Protein AF-A0A0L8GMF2-F1 (afdb_monomer_lite)

Structure (mmCIF, N/CA/C/O backbone):
data_AF-A0A0L8GMF2-F1
#
_entry.id   AF-A0A0L8GMF2-F1
#
loop_
_atom_site.group_PDB
_atom_site.id
_atom_site.type_symbol
_atom_site.label_atom_id
_atom_site.label_alt_id
_atom_site.label_comp_id
_atom_site.label_asym_id
_atom_site.label_entity_id
_atom_site.label_seq_id
_atom_site.pdbx_PDB_ins_code
_atom_site.Cartn_x
_atom_site.Cartn_y
_atom_site.Cartn_z
_atom_site.occupancy
_atom_site.B_iso_or_equiv
_atom_site.auth_seq_id
_atom_site.auth_comp_id
_atom_site.auth_asym_id
_atom_site.auth_atom_id
_atom_site.pdbx_PDB_model_num
ATOM 1 N N . MET A 1 1 ? 32.283 16.504 -37.665 1.00 53.19 1 MET A N 1
ATOM 2 C CA . MET A 1 1 ? 30.900 16.543 -37.151 1.00 53.19 1 MET A CA 1
ATOM 3 C C . MET A 1 1 ? 30.987 16.167 -35.688 1.00 53.19 1 MET A C 1
ATOM 5 O O . MET A 1 1 ? 31.331 15.027 -35.408 1.00 53.19 1 MET A O 1
ATOM 9 N N . ASP A 1 2 ? 30.809 17.128 -34.784 1.00 69.88 2 ASP A N 1
ATOM 10 C CA . ASP A 1 2 ? 30.819 16.847 -33.346 1.00 69.88 2 ASP A CA 1
ATOM 11 C C . ASP A 1 2 ? 29.518 16.145 -32.961 1.00 69.88 2 ASP A C 1
ATOM 13 O O . ASP A 1 2 ? 28.423 16.671 -33.170 1.00 69.88 2 ASP A O 1
ATOM 17 N N . VAL A 1 3 ? 29.637 14.936 -32.419 1.00 71.19 3 VAL A N 1
ATOM 18 C CA . VAL A 1 3 ? 28.506 14.198 -31.856 1.00 71.19 3 VAL A CA 1
ATOM 19 C C . VAL A 1 3 ? 28.211 14.809 -30.489 1.00 71.19 3 VAL A C 1
ATOM 21 O O . VAL A 1 3 ? 28.947 14.592 -29.528 1.00 71.19 3 VAL A O 1
ATOM 24 N N . SER A 1 4 ? 27.146 15.607 -30.394 1.00 79.88 4 SER A N 1
ATOM 25 C CA . SER A 1 4 ? 26.674 16.121 -29.107 1.00 79.88 4 SER A CA 1
ATOM 26 C C . SER A 1 4 ? 26.059 14.974 -28.309 1.00 79.88 4 SER A C 1
ATOM 28 O O . SER A 1 4 ? 24.958 14.514 -28.611 1.00 79.88 4 SER A O 1
ATOM 30 N N . ILE A 1 5 ? 26.790 14.481 -27.309 1.00 79.44 5 ILE A N 1
ATOM 31 C CA . ILE A 1 5 ? 26.265 13.499 -26.361 1.00 79.44 5 ILE A CA 1
ATOM 32 C C . ILE A 1 5 ? 25.285 14.235 -25.435 1.00 79.44 5 ILE A C 1
ATOM 34 O O . ILE A 1 5 ? 25.686 15.213 -24.790 1.00 79.44 5 ILE A O 1
ATOM 38 N N . PRO A 1 6 ? 24.014 13.798 -25.345 1.00 80.56 6 PRO A N 1
ATOM 39 C CA . PRO A 1 6 ? 23.051 14.392 -24.430 1.00 80.56 6 PRO A CA 1
ATOM 40 C C . PRO A 1 6 ? 23.592 14.366 -23.002 1.00 80.56 6 PRO A C 1
ATOM 42 O O . PRO A 1 6 ? 24.081 13.340 -22.52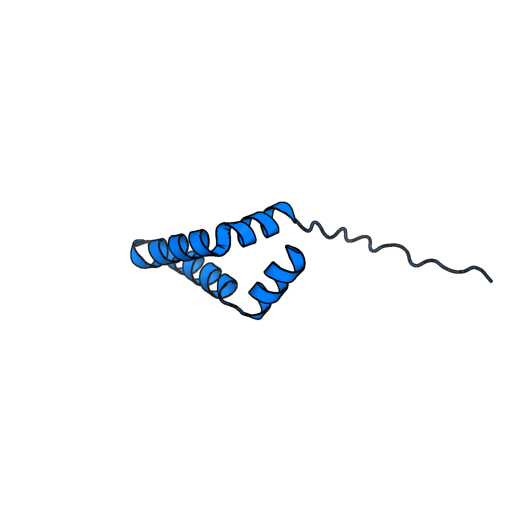6 1.00 80.56 6 PRO A O 1
ATOM 45 N N . ARG A 1 7 ? 23.508 15.500 -22.300 1.00 78.56 7 ARG A N 1
ATOM 46 C CA . ARG A 1 7 ? 23.882 15.540 -20.884 1.00 78.56 7 ARG A CA 1
ATOM 47 C C . ARG A 1 7 ? 22.867 14.720 -20.078 1.00 78.56 7 ARG A C 1
ATOM 49 O O . ARG A 1 7 ? 21.669 14.854 -20.335 1.00 78.56 7 ARG A O 1
ATOM 56 N N . PRO A 1 8 ? 23.309 13.907 -19.101 1.00 74.44 8 PRO A N 1
ATOM 57 C CA . PRO A 1 8 ? 22.384 13.232 -18.198 1.00 74.44 8 PRO A CA 1
ATOM 58 C C . PRO A 1 8 ? 21.513 14.269 -17.478 1.00 74.44 8 PRO A C 1
ATOM 60 O O . PRO A 1 8 ? 21.977 15.376 -17.184 1.00 74.44 8 PRO A O 1
ATOM 63 N N . SER A 1 9 ? 20.247 13.927 -17.213 1.00 76.81 9 SER A N 1
ATOM 64 C CA . SER A 1 9 ? 19.329 14.834 -16.520 1.00 76.81 9 SER A CA 1
ATOM 65 C C . SER A 1 9 ? 19.914 15.254 -15.173 1.00 76.81 9 SER A C 1
ATOM 67 O O . SER A 1 9 ? 20.410 14.415 -14.421 1.00 76.81 9 SER A O 1
ATOM 69 N N . SER A 1 10 ? 19.816 16.54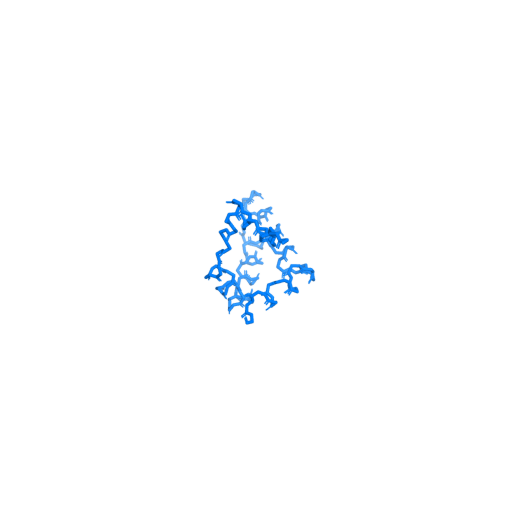2 -14.836 1.00 74.75 10 SER A N 1
ATOM 70 C CA . SER A 1 10 ? 20.227 17.043 -13.515 1.00 74.75 10 SER A CA 1
ATOM 71 C C . SER A 1 10 ? 19.419 16.408 -12.379 1.00 74.75 10 SER A C 1
ATOM 73 O O . SER A 1 10 ? 19.912 16.291 -11.257 1.00 74.75 10 SER A O 1
ATOM 75 N N . THR A 1 11 ? 18.198 15.955 -12.675 1.00 77.50 11 THR A N 1
ATOM 76 C CA . THR A 1 11 ? 17.357 15.191 -11.758 1.00 77.50 11 THR A CA 1
ATOM 77 C C . THR A 1 11 ? 17.976 13.821 -11.507 1.00 77.50 11 THR A C 1
ATOM 79 O O . THR A 1 11 ? 17.878 12.914 -12.335 1.00 77.50 11 THR A O 1
ATOM 82 N N . ARG A 1 12 ? 18.593 13.650 -10.337 1.00 69.19 12 ARG A N 1
ATOM 83 C CA . ARG A 1 12 ? 18.891 12.322 -9.803 1.00 69.19 12 ARG A CA 1
ATOM 84 C C . ARG A 1 12 ? 17.597 11.726 -9.276 1.00 69.19 12 ARG A C 1
ATOM 86 O O . ARG A 1 12 ? 17.016 12.242 -8.324 1.00 69.19 12 ARG A O 1
ATOM 93 N N . TRP A 1 13 ? 17.150 10.642 -9.893 1.00 68.69 13 TRP A N 1
ATOM 94 C CA . TRP A 1 13 ? 16.081 9.831 -9.331 1.00 68.69 13 TRP A CA 1
ATOM 95 C C . TRP A 1 13 ? 16.610 9.157 -8.064 1.00 68.69 13 TRP A C 1
ATOM 97 O O . TRP A 1 13 ? 17.343 8.174 -8.134 1.00 68.69 13 TRP A O 1
ATOM 107 N N . ASN A 1 14 ? 16.258 9.708 -6.899 1.00 73.69 14 ASN A N 1
ATOM 108 C CA . ASN A 1 14 ? 16.533 9.112 -5.588 1.00 73.69 14 ASN A CA 1
ATOM 109 C C . ASN A 1 14 ? 15.587 7.929 -5.345 1.00 73.69 14 ASN A C 1
ATOM 111 O O . ASN A 1 14 ? 14.801 7.915 -4.398 1.00 73.69 14 ASN A O 1
ATOM 115 N N . PHE A 1 15 ? 15.627 6.953 -6.246 1.00 81.38 15 PHE A N 1
ATOM 116 C CA . PHE A 1 15 ? 14.821 5.756 -6.140 1.00 81.38 15 PHE A CA 1
ATOM 117 C C . PHE A 1 15 ? 15.335 4.916 -4.971 1.00 81.38 15 PHE A C 1
ATOM 119 O O . PHE A 1 15 ? 16.443 4.375 -5.007 1.00 81.38 15 PHE A O 1
ATOM 126 N N . ASN A 1 16 ? 14.548 4.840 -3.899 1.00 87.19 16 ASN A N 1
ATOM 127 C CA . ASN A 1 16 ? 14.917 4.079 -2.715 1.00 87.19 16 ASN A CA 1
ATOM 128 C C . ASN A 1 16 ? 14.603 2.594 -2.926 1.00 87.19 16 ASN A C 1
ATOM 130 O O . ASN A 1 16 ? 13.615 2.070 -2.413 1.00 87.19 16 ASN A O 1
ATOM 134 N N . ILE A 1 17 ? 15.477 1.926 -3.681 1.00 88.56 17 ILE A N 1
ATOM 135 C CA . ILE A 1 17 ? 15.352 0.502 -4.004 1.00 88.56 17 ILE A CA 1
ATOM 136 C C . ILE A 1 17 ? 15.210 -0.362 -2.745 1.00 88.56 17 ILE A C 1
ATOM 138 O O . ILE A 1 17 ? 14.405 -1.279 -2.718 1.00 88.56 17 ILE A O 1
ATOM 142 N N . ARG A 1 18 ? 15.907 -0.016 -1.652 1.00 90.19 18 ARG A N 1
ATOM 143 C CA . ARG A 1 18 ? 15.837 -0.773 -0.391 1.00 90.19 18 ARG A CA 1
ATOM 144 C C . ARG A 1 18 ? 14.435 -0.761 0.209 1.00 90.19 18 ARG A C 1
ATOM 146 O O . ARG A 1 18 ? 14.012 -1.759 0.783 1.00 90.19 18 ARG A O 1
ATOM 153 N N . THR A 1 19 ? 13.735 0.367 0.111 1.00 91.25 19 THR A N 1
ATOM 154 C CA . THR A 1 19 ? 12.344 0.465 0.563 1.00 91.25 19 THR A CA 1
ATOM 155 C C . THR A 1 19 ? 11.434 -0.383 -0.314 1.00 91.25 19 THR A C 1
ATOM 157 O O . THR A 1 19 ? 10.620 -1.128 0.218 1.00 91.25 19 THR A O 1
ATOM 160 N N . VAL A 1 20 ? 11.602 -0.307 -1.634 1.00 91.25 20 VAL A N 1
ATOM 161 C CA . VAL A 1 20 ? 10.813 -1.080 -2.603 1.00 91.25 20 VAL A CA 1
ATOM 162 C C . VAL A 1 20 ? 10.969 -2.581 -2.368 1.00 91.25 20 VAL A C 1
ATOM 164 O O . VAL A 1 20 ? 9.967 -3.257 -2.154 1.00 91.25 20 VAL A O 1
ATOM 167 N N . SER A 1 21 ? 12.206 -3.075 -2.259 1.00 91.38 21 SER A N 1
ATOM 168 C CA . SER A 1 21 ? 12.474 -4.487 -1.968 1.00 91.38 21 SER A CA 1
ATOM 169 C C . SER A 1 21 ? 11.839 -4.930 -0.649 1.00 91.38 21 SER A C 1
ATOM 171 O O . SER A 1 21 ? 11.179 -5.961 -0.601 1.00 91.38 21 SER A O 1
ATOM 173 N N . ARG A 1 22 ? 11.946 -4.120 0.415 1.00 94.00 22 ARG A N 1
ATOM 174 C CA . ARG A 1 22 ? 11.323 -4.445 1.710 1.00 94.00 22 ARG A CA 1
ATOM 175 C C . ARG A 1 22 ? 9.802 -4.517 1.639 1.00 94.00 22 ARG A C 1
ATOM 177 O O . ARG A 1 22 ? 9.222 -5.383 2.290 1.00 94.00 22 ARG A O 1
ATOM 184 N N . ILE A 1 23 ? 9.161 -3.612 0.898 1.00 93.56 23 ILE A N 1
ATOM 185 C CA . ILE A 1 23 ? 7.705 -3.638 0.706 1.00 93.56 23 ILE A CA 1
ATOM 186 C C . ILE A 1 23 ? 7.309 -4.908 -0.045 1.00 93.56 23 ILE A C 1
ATOM 188 O O . ILE A 1 23 ? 6.388 -5.589 0.389 1.00 93.56 23 ILE A O 1
ATOM 192 N N . HIS A 1 24 ? 8.023 -5.246 -1.119 1.00 94.56 24 HIS A N 1
ATOM 193 C CA . HIS A 1 24 ? 7.761 -6.446 -1.908 1.00 94.56 24 HIS A CA 1
ATOM 194 C C . HIS A 1 24 ? 7.929 -7.732 -1.075 1.00 94.56 24 HIS A C 1
ATOM 196 O O . HIS A 1 24 ? 7.010 -8.545 -1.003 1.00 94.56 24 HIS A O 1
ATOM 202 N N . GLU A 1 25 ? 9.040 -7.875 -0.343 1.00 95.44 25 GLU A N 1
ATOM 203 C CA . GLU A 1 25 ? 9.310 -9.021 0.545 1.00 95.44 25 GLU A CA 1
ATOM 204 C C . GLU A 1 25 ? 8.258 -9.196 1.654 1.00 95.44 25 GLU A C 1
ATOM 206 O O . GLU A 1 25 ? 7.964 -10.317 2.067 1.00 95.44 25 GLU A O 1
ATOM 211 N N . ASN A 1 26 ? 7.687 -8.093 2.147 1.00 96.12 26 ASN A N 1
ATOM 212 C CA . ASN A 1 26 ? 6.767 -8.085 3.288 1.00 96.12 26 ASN A CA 1
ATOM 213 C C . ASN A 1 26 ? 5.331 -7.717 2.892 1.00 96.12 26 ASN A C 1
ATOM 215 O O . ASN A 1 26 ? 4.539 -7.329 3.752 1.00 96.12 26 ASN A O 1
ATOM 219 N N . LEU A 1 27 ? 4.972 -7.848 1.612 1.00 95.31 27 LEU A N 1
ATOM 220 C CA . LEU A 1 27 ? 3.709 -7.340 1.076 1.00 95.31 27 LEU A CA 1
ATOM 221 C C . LEU A 1 27 ? 2.483 -7.909 1.801 1.00 95.31 27 LEU A C 1
ATOM 223 O O . LEU A 1 27 ? 1.601 -7.160 2.218 1.00 95.31 27 LEU A O 1
ATOM 227 N N . GLN A 1 28 ? 2.424 -9.232 1.964 1.00 96.50 28 GLN A N 1
ATOM 228 C CA . GLN A 1 28 ? 1.296 -9.898 2.624 1.00 96.50 28 GLN A CA 1
ATOM 229 C C . GLN A 1 28 ? 1.210 -9.552 4.122 1.00 96.50 28 GLN A C 1
ATOM 231 O O . GLN A 1 28 ? 0.144 -9.115 4.559 1.00 96.50 28 GLN A O 1
ATOM 236 N N . PRO A 1 29 ? 2.305 -9.638 4.910 1.00 97.44 29 PRO A N 1
ATOM 237 C CA . PRO A 1 29 ? 2.319 -9.121 6.279 1.00 97.44 29 PRO A CA 1
ATOM 238 C C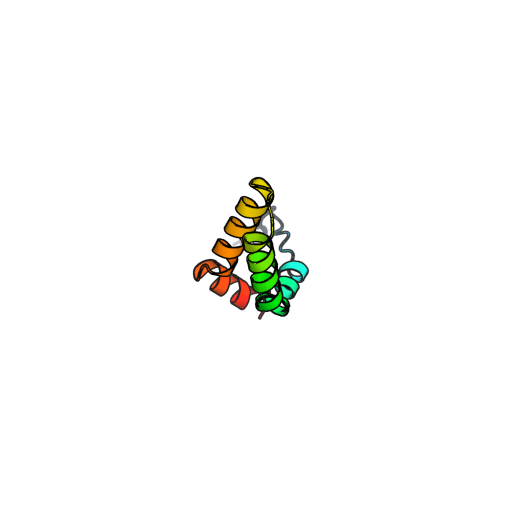 . PRO A 1 29 ? 1.843 -7.666 6.398 1.00 97.44 29 PRO A C 1
ATOM 240 O O . PRO A 1 29 ? 1.073 -7.345 7.303 1.00 97.44 29 PRO A O 1
ATOM 243 N N . LEU A 1 30 ? 2.254 -6.795 5.471 1.00 96.25 30 LEU A N 1
ATOM 244 C CA . LEU A 1 30 ? 1.872 -5.384 5.461 1.00 96.25 30 LEU A CA 1
ATOM 245 C C . LEU A 1 30 ? 0.362 -5.211 5.237 1.00 96.25 30 LEU A C 1
ATOM 247 O O . LEU A 1 30 ? -0.285 -4.476 5.980 1.00 96.25 30 LEU A O 1
ATOM 251 N N . LYS A 1 31 ? -0.219 -5.926 4.264 1.00 97.25 31 LYS A N 1
ATOM 252 C CA . LYS A 1 31 ? -1.672 -5.918 4.013 1.00 97.25 31 LYS A CA 1
ATOM 253 C C . LYS A 1 31 ? -2.465 -6.411 5.222 1.00 97.25 31 LYS A C 1
ATOM 255 O O . LYS A 1 31 ? -3.467 -5.795 5.585 1.00 97.25 31 LYS A O 1
ATOM 260 N N . ASN A 1 32 ? -2.004 -7.481 5.867 1.00 97.81 32 ASN A N 1
ATOM 261 C CA . ASN A 1 32 ? -2.657 -8.027 7.055 1.00 97.81 32 ASN A CA 1
ATOM 262 C C . ASN A 1 32 ? -2.656 -7.012 8.203 1.00 97.81 32 ASN A C 1
ATOM 264 O O . ASN A 1 32 ? -3.710 -6.730 8.764 1.00 97.81 32 ASN A O 1
ATOM 268 N N . CYS A 1 33 ? -1.501 -6.400 8.479 1.00 97.19 33 CYS A N 1
ATOM 269 C CA . CYS A 1 33 ? -1.358 -5.372 9.511 1.00 97.19 33 CYS A CA 1
ATOM 270 C C . CYS A 1 33 ? -2.280 -4.168 9.258 1.00 97.19 33 CYS A C 1
ATOM 272 O O . CYS A 1 33 ? -3.004 -3.730 10.148 1.00 97.19 33 CYS A O 1
ATOM 274 N N . LEU A 1 34 ? -2.325 -3.656 8.025 1.00 97.12 34 LEU A N 1
ATOM 275 C CA . LEU A 1 34 ? -3.197 -2.527 7.690 1.00 97.12 34 LEU A CA 1
ATOM 276 C C . LEU A 1 34 ? -4.687 -2.885 7.800 1.00 97.12 34 LEU A C 1
ATOM 278 O O . LEU A 1 34 ? -5.493 -2.050 8.207 1.00 97.12 34 LEU A O 1
ATOM 282 N N . THR A 1 35 ? -5.052 -4.125 7.466 1.00 96.81 35 THR A N 1
ATOM 283 C CA . THR A 1 35 ? -6.429 -4.624 7.612 1.00 96.81 35 THR A CA 1
ATOM 284 C C . THR A 1 35 ? -6.809 -4.739 9.088 1.00 96.81 35 THR A C 1
ATOM 286 O O . THR A 1 35 ? -7.907 -4.345 9.478 1.00 96.81 35 THR A O 1
ATOM 289 N N . GLU A 1 36 ? -5.885 -5.207 9.929 1.00 97.31 36 GLU A N 1
ATOM 290 C CA . GLU A 1 36 ? -6.065 -5.253 11.378 1.00 97.31 36 GLU A CA 1
ATOM 291 C C . GLU A 1 36 ? -6.270 -3.846 11.950 1.00 97.31 3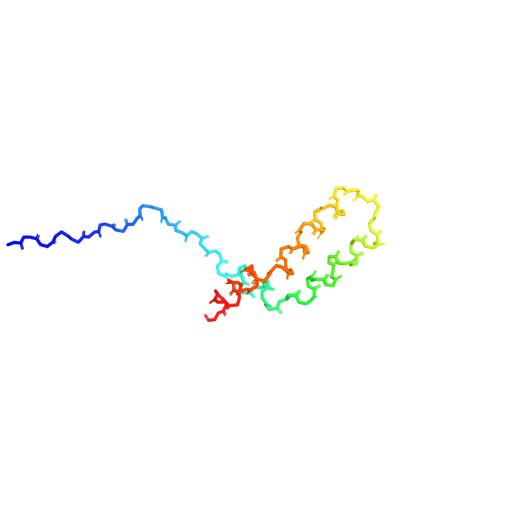6 GLU A C 1
ATOM 293 O O . GLU A 1 36 ? -7.247 -3.625 12.667 1.00 97.31 36 GLU A O 1
ATOM 298 N N . ILE A 1 37 ? -5.437 -2.873 11.566 1.00 95.94 37 ILE A N 1
ATOM 299 C CA . ILE A 1 37 ? -5.581 -1.463 11.968 1.00 95.94 37 ILE A CA 1
ATOM 300 C C . ILE A 1 37 ? -6.950 -0.916 11.563 1.00 95.94 37 ILE A C 1
ATOM 302 O O . ILE A 1 37 ? -7.621 -0.280 12.373 1.00 95.94 37 ILE A O 1
ATOM 306 N N . HIS A 1 38 ? -7.392 -1.192 10.336 1.00 92.56 38 HIS A N 1
ATOM 307 C CA . HIS A 1 38 ? -8.710 -0.780 9.862 1.00 92.56 38 HIS A CA 1
ATOM 308 C C . HIS A 1 38 ? -9.850 -1.374 10.708 1.00 92.56 38 HIS A C 1
ATOM 310 O O . HIS A 1 38 ? -10.873 -0.726 10.906 1.00 92.56 38 HIS A O 1
ATOM 316 N N . SER A 1 39 ? -9.689 -2.601 11.213 1.00 92.62 39 SER A N 1
ATOM 317 C CA . SER A 1 39 ? -10.710 -3.283 12.020 1.00 92.62 39 SER A CA 1
ATOM 318 C C . SER A 1 39 ? -10.679 -2.958 13.518 1.00 92.62 39 SER A C 1
ATOM 320 O O . SER A 1 39 ? -11.692 -3.128 14.191 1.00 92.62 39 SER A O 1
ATOM 322 N N . THR A 1 40 ? -9.534 -2.520 14.048 1.00 96.44 40 THR A N 1
ATOM 323 C CA . THR A 1 40 ? -9.302 -2.380 15.499 1.00 96.44 40 THR A CA 1
ATOM 324 C C . THR A 1 40 ? -9.120 -0.938 15.963 1.00 96.44 40 THR A C 1
ATOM 326 O O . THR A 1 40 ? -9.304 -0.651 17.146 1.00 96.44 40 THR A O 1
ATOM 329 N N . SER A 1 41 ? -8.742 -0.025 15.066 1.00 93.62 41 SER A N 1
ATOM 330 C CA . SER A 1 41 ? -8.525 1.377 15.413 1.00 93.62 41 SER A CA 1
ATOM 331 C C . SER A 1 41 ? -9.848 2.108 15.639 1.00 93.62 41 SER A C 1
ATOM 333 O O . SER A 1 41 ? -10.830 1.872 14.944 1.00 93.62 41 SER A O 1
ATOM 335 N N . ASN A 1 42 ? -9.830 3.066 16.566 1.00 94.38 42 ASN A N 1
ATOM 336 C CA . ASN A 1 42 ? -10.923 4.019 16.797 1.00 94.38 42 ASN A CA 1
ATOM 337 C C . ASN A 1 42 ? -10.557 5.445 16.347 1.00 94.38 42 ASN A C 1
ATOM 339 O O . ASN A 1 42 ? -11.293 6.389 16.617 1.00 94.38 42 ASN A O 1
ATOM 343 N N . ALA A 1 43 ? -9.385 5.623 15.732 1.00 96.44 43 ALA A 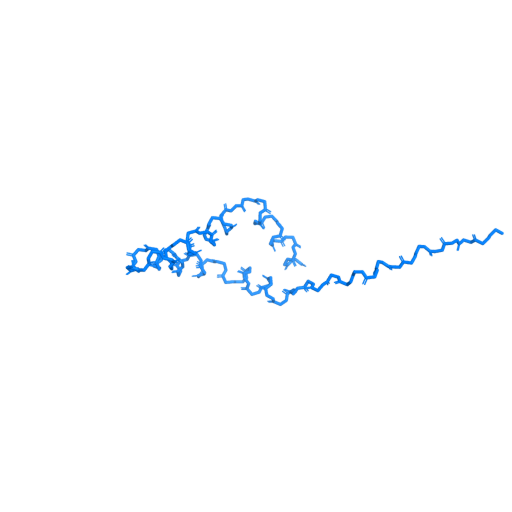N 1
ATOM 344 C CA . ALA A 1 43 ? -8.906 6.915 15.262 1.00 96.44 43 ALA A CA 1
ATOM 345 C C . ALA A 1 43 ? -9.154 7.050 13.756 1.00 96.44 43 ALA A C 1
ATOM 347 O O . ALA A 1 43 ? -8.482 6.393 12.956 1.00 96.44 43 ALA A O 1
ATOM 348 N N . ASP A 1 44 ? -10.072 7.943 13.379 1.00 95.00 44 ASP A N 1
ATOM 349 C CA . ASP A 1 44 ? -10.504 8.149 11.989 1.00 95.00 44 ASP A CA 1
ATOM 350 C C . ASP A 1 44 ? -9.336 8.414 11.034 1.00 95.00 44 ASP A C 1
ATOM 352 O O . ASP A 1 44 ? -9.279 7.852 9.941 1.00 95.00 44 ASP A O 1
ATOM 356 N N . GLN A 1 45 ? -8.361 9.225 11.459 1.00 96.44 45 GLN A N 1
ATOM 357 C CA . GLN A 1 45 ? -7.179 9.517 10.648 1.00 96.44 45 GLN A CA 1
ATOM 358 C C . GLN A 1 45 ? -6.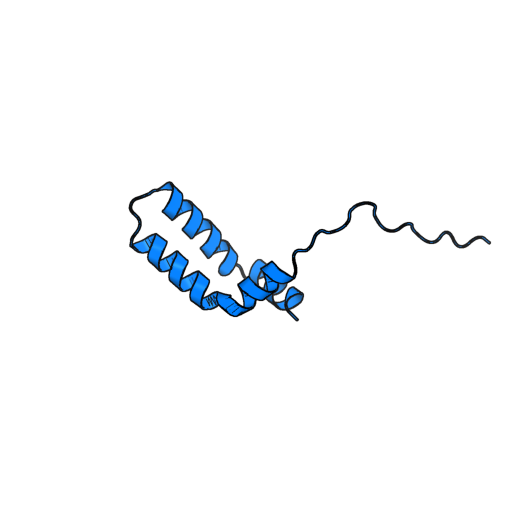351 8.253 10.379 1.00 96.44 45 GLN A C 1
ATOM 360 O O . GLN A 1 45 ? -5.966 7.997 9.241 1.00 96.44 45 GLN A O 1
ATOM 365 N N . THR A 1 46 ? -6.111 7.438 11.406 1.00 95.94 46 THR A N 1
ATOM 366 C CA . THR A 1 46 ? -5.356 6.188 11.273 1.00 95.94 46 THR A CA 1
ATOM 367 C C . THR A 1 46 ? -6.069 5.208 10.342 1.00 95.94 46 THR A C 1
ATOM 369 O O . THR A 1 46 ? -5.425 4.577 9.505 1.00 95.94 46 THR A O 1
ATOM 372 N N . ILE A 1 47 ? -7.398 5.111 10.445 1.00 96.50 47 ILE A N 1
ATOM 373 C CA . ILE A 1 47 ? -8.217 4.271 9.562 1.00 96.50 47 ILE A CA 1
ATOM 374 C C . ILE A 1 47 ? -8.120 4.776 8.118 1.00 96.50 47 ILE A C 1
ATOM 376 O O . ILE A 1 47 ? -7.877 3.983 7.207 1.00 96.50 47 ILE A O 1
ATOM 380 N N . ALA A 1 48 ? -8.262 6.084 7.890 1.00 96.50 48 ALA A N 1
ATOM 381 C CA . ALA A 1 48 ? -8.186 6.679 6.559 1.00 96.50 48 ALA A CA 1
ATOM 382 C C . ALA A 1 48 ? -6.813 6.462 5.901 1.00 96.50 48 ALA A C 1
ATOM 384 O O . ALA A 1 48 ? -6.740 6.079 4.731 1.00 96.50 48 ALA A O 1
ATOM 385 N N . GLU A 1 49 ? -5.727 6.643 6.654 1.00 96.12 49 GLU A N 1
ATOM 386 C CA . GLU A 1 49 ? -4.366 6.403 6.166 1.00 96.12 49 GLU A CA 1
ATOM 387 C C . GLU A 1 49 ? -4.142 4.922 5.833 1.00 96.12 49 GLU A C 1
ATOM 389 O O . GLU A 1 49 ? -3.690 4.603 4.730 1.00 96.12 49 GLU A O 1
ATOM 394 N N . ALA A 1 50 ? -4.537 4.006 6.726 1.00 96.38 50 ALA A N 1
ATOM 395 C CA . ALA A 1 50 ? -4.440 2.568 6.479 1.00 96.38 50 ALA A CA 1
ATOM 396 C C . ALA A 1 50 ? -5.245 2.139 5.239 1.00 96.38 50 ALA A C 1
ATOM 398 O O . ALA A 1 50 ? -4.762 1.354 4.421 1.00 96.38 50 ALA A O 1
ATOM 399 N N . THR A 1 51 ? -6.437 2.715 5.057 1.00 95.81 51 THR A N 1
ATOM 400 C CA . THR A 1 51 ? -7.302 2.482 3.889 1.00 95.81 51 THR A CA 1
ATOM 401 C C . THR A 1 51 ? -6.637 2.947 2.596 1.00 95.81 51 THR A C 1
ATOM 403 O O . THR A 1 51 ? -6.633 2.221 1.601 1.00 95.81 51 THR A O 1
ATOM 406 N N . GLY A 1 52 ? -6.052 4.148 2.601 1.00 95.88 52 GLY A N 1
ATOM 407 C CA . GLY A 1 52 ? -5.341 4.695 1.449 1.00 95.88 52 GLY A CA 1
ATOM 408 C C . GLY A 1 52 ? -4.162 3.817 1.039 1.00 95.88 52 GLY A C 1
ATOM 409 O O . GLY A 1 52 ? -4.021 3.486 -0.137 1.00 95.88 52 GLY A O 1
ATOM 410 N N . ILE A 1 53 ? -3.358 3.377 2.009 1.00 95.38 53 ILE A N 1
ATOM 411 C CA . ILE A 1 53 ? -2.213 2.498 1.751 1.00 95.38 53 ILE A CA 1
ATOM 412 C C . ILE A 1 53 ? -2.685 1.138 1.219 1.00 95.38 53 ILE A C 1
ATOM 414 O O . ILE A 1 53 ? -2.172 0.681 0.199 1.00 95.38 53 ILE A O 1
ATOM 418 N N . LEU A 1 54 ? -3.695 0.513 1.836 1.00 96.50 54 LEU A N 1
ATOM 419 C CA . LEU A 1 54 ? -4.266 -0.750 1.348 1.00 96.50 54 LEU A CA 1
ATOM 420 C C . LEU A 1 54 ? -4.777 -0.651 -0.086 1.00 96.50 54 LEU A C 1
ATOM 422 O O . LEU A 1 54 ? -4.605 -1.592 -0.858 1.00 96.50 54 LEU A O 1
ATOM 426 N N . LYS A 1 55 ? -5.388 0.479 -0.453 1.00 96.12 55 LYS A N 1
ATOM 427 C CA . LYS A 1 55 ? -5.853 0.712 -1.819 1.00 96.12 55 LYS A CA 1
ATOM 428 C C . LYS A 1 55 ? -4.693 0.677 -2.812 1.00 96.12 55 LYS A C 1
ATOM 430 O O . LYS A 1 55 ? -4.813 0.001 -3.824 1.00 96.12 55 LYS A O 1
ATOM 435 N N . TYR A 1 56 ? -3.572 1.334 -2.510 1.00 94.00 56 TYR A N 1
ATOM 436 C CA . TYR A 1 56 ? -2.383 1.283 -3.370 1.00 94.00 56 TYR A CA 1
ATOM 437 C C . TYR A 1 56 ? -1.771 -0.116 -3.439 1.00 94.00 56 TYR A C 1
ATOM 439 O O . TYR A 1 56 ? -1.424 -0.577 -4.517 1.00 94.00 56 TYR A O 1
ATOM 447 N N . LEU A 1 57 ? -1.685 -0.833 -2.316 1.00 94.56 57 LEU A N 1
ATOM 448 C CA . LEU A 1 57 ? -1.124 -2.190 -2.296 1.00 94.56 57 LEU A CA 1
ATOM 449 C C . LEU A 1 57 ? -2.007 -3.227 -3.013 1.00 94.56 57 LEU A C 1
ATOM 451 O O . LEU A 1 57 ? -1.564 -4.353 -3.231 1.00 94.56 57 LEU A O 1
ATOM 455 N N . ASN A 1 58 ? -3.253 -2.887 -3.339 1.00 94.81 58 ASN A N 1
ATOM 456 C CA . ASN A 1 58 ? -4.168 -3.713 -4.129 1.00 94.81 58 ASN A CA 1
ATOM 457 C C . ASN A 1 58 ? -4.424 -3.140 -5.531 1.00 94.81 58 ASN A C 1
ATOM 459 O O . ASN A 1 58 ? -5.223 -3.706 -6.269 1.00 94.81 58 ASN A O 1
ATOM 463 N N . ASP A 1 59 ? -3.783 -2.029 -5.890 1.00 96.56 59 ASP A N 1
ATOM 464 C CA . ASP A 1 59 ? -3.874 -1.455 -7.225 1.00 96.56 59 ASP A CA 1
ATOM 465 C C . ASP A 1 59 ? -2.964 -2.230 -8.185 1.00 96.56 59 ASP A C 1
ATOM 467 O O . ASP A 1 59 ? -1.763 -2.371 -7.945 1.00 96.56 59 ASP A O 1
ATOM 471 N N . ASP A 1 60 ? -3.532 -2.718 -9.286 1.00 96.56 60 ASP A N 1
ATOM 472 C CA . ASP A 1 60 ? -2.813 -3.558 -10.248 1.00 96.56 60 ASP A CA 1
ATOM 473 C C . ASP A 1 60 ? -1.631 -2.825 -10.896 1.00 96.56 60 ASP A C 1
ATOM 475 O O . ASP A 1 60 ? -0.590 -3.428 -11.159 1.00 96.56 60 ASP A O 1
ATOM 479 N N . SER A 1 61 ? -1.762 -1.513 -11.129 1.00 95.81 61 SER A N 1
ATOM 480 C CA . SER A 1 61 ? -0.680 -0.723 -11.725 1.00 95.81 61 SER A CA 1
ATOM 481 C C . SER A 1 61 ? 0.471 -0.568 -10.740 1.00 95.81 61 SER A C 1
ATOM 483 O O . SER A 1 61 ? 1.631 -0.739 -11.110 1.00 95.81 61 SER A O 1
ATOM 485 N N . PHE A 1 62 ? 0.167 -0.270 -9.476 1.00 92.62 62 PHE A N 1
ATOM 486 C CA . PHE A 1 62 ? 1.174 -0.204 -8.425 1.00 92.62 62 PHE A CA 1
ATOM 487 C C . PHE A 1 62 ? 1.882 -1.549 -8.240 1.00 92.62 62 PHE A C 1
ATOM 489 O O . PHE A 1 62 ? 3.110 -1.583 -8.186 1.00 92.62 62 PHE A O 1
ATOM 496 N N . MET A 1 63 ? 1.126 -2.648 -8.203 1.00 94.12 63 MET A N 1
ATOM 497 C CA . MET A 1 63 ? 1.668 -4.001 -8.074 1.00 94.12 63 MET A CA 1
ATOM 498 C C . MET A 1 63 ? 2.590 -4.370 -9.237 1.00 94.12 63 MET A C 1
ATOM 500 O O . MET A 1 63 ? 3.694 -4.852 -9.004 1.00 94.12 63 MET A O 1
ATOM 504 N N . PHE A 1 64 ? 2.201 -4.048 -10.473 1.00 93.94 64 PHE A N 1
ATOM 505 C CA . PHE A 1 64 ? 3.056 -4.241 -11.643 1.00 93.94 64 PHE A CA 1
ATOM 506 C C . PHE A 1 64 ? 4.415 -3.539 -11.496 1.00 93.94 64 PHE A C 1
ATOM 508 O O . PHE A 1 64 ? 5.462 -4.139 -11.740 1.00 93.94 64 PHE A O 1
ATOM 515 N N . TRP A 1 65 ? 4.421 -2.268 -11.080 1.00 91.88 65 TRP A N 1
ATOM 516 C CA . TRP A 1 65 ? 5.664 -1.514 -10.903 1.00 91.88 65 TRP A CA 1
ATOM 517 C C . TRP A 1 65 ? 6.482 -1.987 -9.703 1.00 91.88 65 TRP A C 1
ATOM 519 O O . TRP A 1 65 ? 7.711 -1.955 -9.765 1.00 91.88 65 TRP A O 1
ATOM 529 N N . LEU A 1 66 ? 5.818 -2.418 -8.628 1.00 92.12 66 LEU A N 1
ATOM 530 C CA . LEU A 1 66 ? 6.468 -2.991 -7.455 1.00 92.12 66 LEU A CA 1
ATOM 531 C C . LEU A 1 66 ? 7.245 -4.258 -7.832 1.00 92.12 66 LEU A C 1
ATOM 533 O O . LEU A 1 66 ? 8.416 -4.370 -7.470 1.00 92.12 66 LEU A O 1
ATOM 537 N N . ASP A 1 67 ? 6.628 -5.155 -8.599 1.00 91.81 67 ASP A N 1
ATOM 538 C CA . ASP A 1 67 ? 7.254 -6.394 -9.066 1.00 91.81 67 ASP A CA 1
ATOM 539 C C . ASP A 1 67 ? 8.379 -6.097 -10.065 1.00 91.81 67 ASP A C 1
ATOM 541 O O . ASP A 1 67 ? 9.495 -6.591 -9.911 1.00 91.81 67 ASP A O 1
ATOM 545 N N . TYR A 1 68 ? 8.132 -5.216 -11.043 1.00 89.06 68 TYR A N 1
ATOM 546 C CA . TYR A 1 68 ? 9.139 -4.819 -12.032 1.00 89.06 68 TYR A CA 1
ATOM 547 C C . TYR A 1 68 ? 10.393 -4.225 -11.379 1.00 89.06 68 TYR A C 1
ATOM 549 O O . TYR A 1 68 ? 11.513 -4.539 -11.774 1.00 89.06 68 TYR A O 1
ATOM 557 N N . ALA A 1 69 ? 10.218 -3.361 -10.378 1.00 84.56 69 ALA A N 1
ATOM 558 C CA . ALA A 1 69 ? 11.329 -2.697 -9.709 1.00 84.56 69 ALA A CA 1
ATOM 559 C C . ALA A 1 69 ? 12.045 -3.569 -8.666 1.00 84.56 69 ALA A C 1
ATOM 561 O O . ALA A 1 69 ? 13.121 -3.185 -8.208 1.00 84.56 69 ALA A O 1
ATOM 562 N N . SER A 1 70 ? 11.450 -4.695 -8.266 1.00 77.06 70 SER A N 1
ATOM 563 C CA . SER A 1 70 ? 12.026 -5.631 -7.290 1.00 77.06 70 SER A CA 1
ATOM 564 C C . SER A 1 70 ? 12.786 -6.793 -7.945 1.00 77.06 70 SER A C 1
ATOM 566 O O . SER A 1 70 ? 13.326 -7.630 -7.221 1.00 77.06 70 SER A O 1
ATOM 568 N N . CYS A 1 71 ? 12.810 -6.841 -9.282 1.00 61.41 71 CYS A N 1
ATOM 569 C CA . CYS A 1 71 ? 13.436 -7.885 -10.091 1.00 61.41 71 CYS A CA 1
ATOM 570 C C . CYS A 1 71 ? 14.943 -7.675 -10.312 1.00 61.41 71 CYS A C 1
ATOM 572 O O . CYS A 1 71 ? 15.394 -6.507 -10.378 1.00 61.41 71 CYS A O 1
#

Secondary structure (DSSP, 8-state):
----PPPPPS------HHHHHHHHHTHHHHHHHHHHHHHH---HHHHHHHHHHHHHHT-HHHHHHHHHHT-

Radius of gyration: 18.39 Å; chains: 1; bounding box: 42×27×54 Å

Sequence (71 aa):
MDVSIPRPSSTRWNFNIRTVSRIHENLQPLKNCLTEIHSTSNADQTIAEATGILKYLNDDSFMFWLDYASC

Organism: Octopus bimaculoides (NCBI:txid37653)

pLDDT: mean 89.4, std 9.94, range [53.19, 97.81]

Foldseek 3Di:
DDDDDDDPDPDDPPPPLVVLLVCVVCVVVLLVVLVVCLVPDPDPVSNVVSVVVNVLSPDPVSVVVSVVSND